Protein AF-A0A3S0JV52-F1 (afdb_monomer)

Secondary structure (DSSP, 8-state):
-HHHHHHHHH----HHHH-HHHHHHH-TTSS----HHHHHHTHHHHHHHH---

Radius of gyration: 13.79 Å; Cα contacts (8 Å, |Δi|>4): 47; chains: 1; bounding box: 33×23×37 Å

Mean predicted aligned error: 2.78 Å

Foldseek 3Di:
DL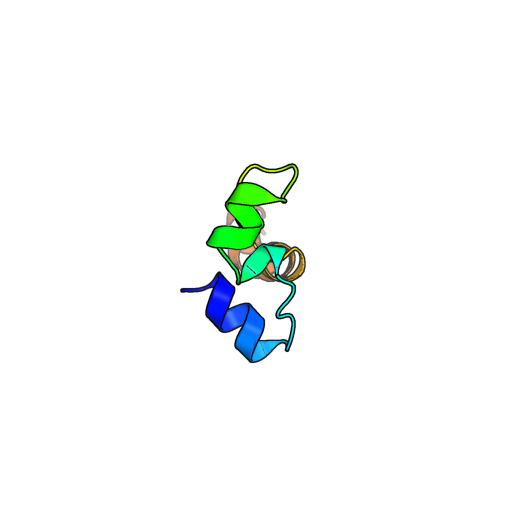QVVVCVVPVPPPCLRPVFVCVLVPPPVNGRDGDPVSVVVCCVVCVPVVDDD

Sequence (53 aa):
DRIALFADATGDHQWIHVDVERATAESPFGGPIAHGYLTLSMVNLFLPELLTV

Structure (mmCIF, N/CA/C/O backbone):
data_AF-A0A3S0JV52-F1
#
_entry.id   AF-A0A3S0JV52-F1
#
loop_
_atom_site.group_PDB
_atom_site.id
_atom_site.type_symbol
_atom_site.label_atom_id
_atom_site.label_alt_id
_atom_site.label_comp_id
_atom_site.label_asym_id
_atom_site.label_entity_id
_atom_site.label_seq_id
_atom_site.pdbx_PDB_ins_code
_atom_site.Cartn_x
_atom_site.Cartn_y
_atom_site.Cartn_z
_atom_site.occupancy
_atom_site.B_iso_or_equiv
_atom_site.auth_seq_id
_atom_site.auth_comp_id
_atom_site.auth_asym_id
_atom_site.auth_atom_id
_atom_site.pdbx_PDB_model_num
ATOM 1 N N . ASP A 1 1 ? -9.082 1.447 -5.406 1.00 84.88 1 ASP A N 1
ATOM 2 C CA . ASP A 1 1 ? -8.953 0.196 -6.191 1.00 84.88 1 ASP A CA 1
ATOM 3 C C . ASP A 1 1 ? -7.575 -0.449 -6.074 1.00 84.88 1 ASP A C 1
ATOM 5 O O . ASP A 1 1 ? -7.471 -1.445 -5.379 1.00 84.88 1 ASP A O 1
ATOM 9 N N . ARG A 1 2 ? -6.496 0.109 -6.655 1.00 94.31 2 ARG A N 1
ATOM 10 C CA . ARG A 1 2 ? -5.144 -0.506 -6.583 1.00 94.31 2 ARG A CA 1
ATOM 11 C C . ARG A 1 2 ? -4.606 -0.741 -5.164 1.00 94.3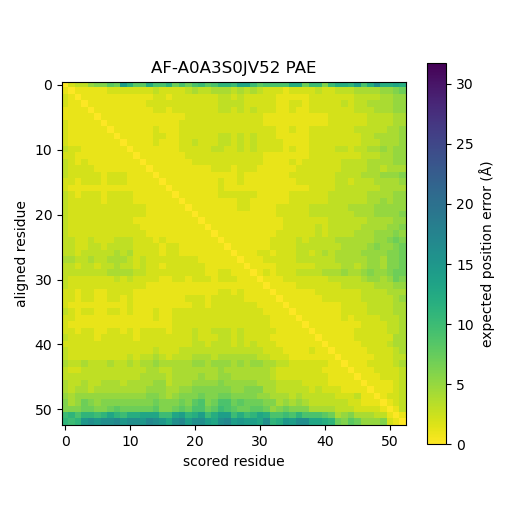1 2 ARG A C 1
ATOM 13 O O . ARG A 1 2 ? -3.962 -1.753 -4.942 1.00 94.31 2 ARG A O 1
ATOM 20 N N . ILE A 1 3 ? -4.873 0.176 -4.232 1.00 97.06 3 ILE A N 1
ATOM 21 C CA . ILE A 1 3 ? -4.475 0.043 -2.818 1.00 97.06 3 ILE A CA 1
ATOM 22 C C . ILE A 1 3 ? -5.171 -1.175 -2.188 1.00 97.06 3 ILE A C 1
ATOM 24 O O . ILE A 1 3 ?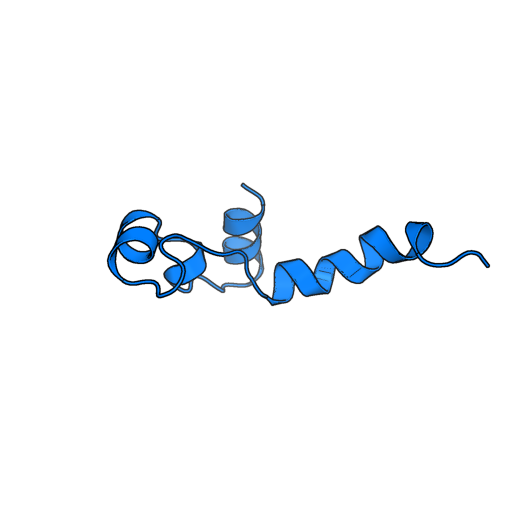 -4.494 -2.072 -1.711 1.00 97.06 3 ILE A O 1
ATOM 28 N N . ALA A 1 4 ? -6.500 -1.265 -2.300 1.00 95.88 4 ALA A N 1
ATOM 29 C CA . ALA A 1 4 ? -7.272 -2.394 -1.774 1.00 95.88 4 ALA A CA 1
ATOM 30 C C . ALA A 1 4 ? -6.851 -3.742 -2.387 1.00 95.88 4 ALA A C 1
ATOM 32 O O . ALA A 1 4 ? -6.590 -4.689 -1.661 1.00 95.88 4 ALA A O 1
ATOM 33 N N . LEU A 1 5 ? -6.674 -3.809 -3.711 1.00 97.75 5 LEU A N 1
ATOM 34 C CA . LEU A 1 5 ? -6.202 -5.036 -4.364 1.00 97.75 5 LEU A CA 1
ATOM 35 C C . LEU A 1 5 ? -4.791 -5.444 -3.918 1.00 97.75 5 LEU A C 1
ATOM 37 O O . LEU A 1 5 ? -4.472 -6.629 -3.884 1.00 97.75 5 LEU A O 1
ATOM 41 N N . PHE A 1 6 ? -3.929 -4.478 -3.594 1.00 98.25 6 PHE A N 1
ATOM 42 C CA . PHE A 1 6 ? -2.601 -4.773 -3.067 1.00 98.25 6 PHE A CA 1
ATOM 43 C C . PHE A 1 6 ? -2.680 -5.334 -1.643 1.00 98.25 6 PHE A C 1
ATOM 4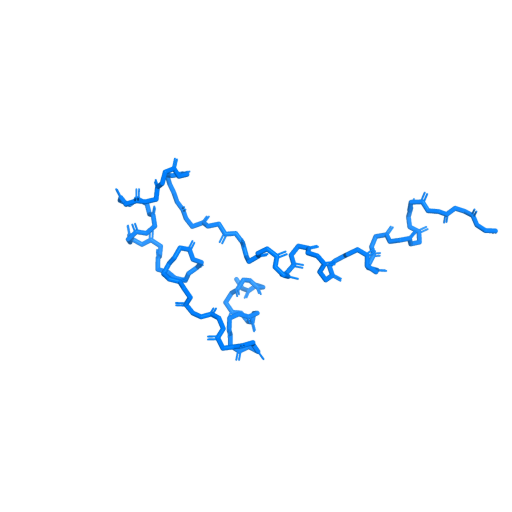5 O O . PHE A 1 6 ? -1.958 -6.283 -1.333 1.00 98.25 6 PHE A O 1
ATOM 52 N N . ALA A 1 7 ? -3.583 -4.807 -0.810 1.00 98.12 7 ALA A N 1
ATOM 53 C CA . ALA A 1 7 ? -3.888 -5.371 0.503 1.00 98.12 7 ALA A CA 1
ATOM 54 C C . ALA A 1 7 ? -4.349 -6.833 0.380 1.00 98.12 7 ALA A C 1
ATOM 56 O O . ALA A 1 7 ? -3.757 -7.713 1.007 1.00 98.12 7 ALA A O 1
ATOM 57 N N . ASP A 1 8 ? -5.300 -7.114 -0.516 1.00 98.31 8 ASP A N 1
ATOM 58 C CA . ASP A 1 8 ? -5.806 -8.470 -0.771 1.00 98.31 8 ASP A CA 1
ATOM 59 C C . ASP A 1 8 ? -4.696 -9.423 -1.245 1.00 98.31 8 ASP A C 1
ATOM 61 O O . ASP A 1 8 ? -4.596 -10.562 -0.789 1.00 98.31 8 ASP A O 1
ATOM 65 N N . ALA A 1 9 ? -3.833 -8.956 -2.151 1.00 98.06 9 ALA A N 1
ATOM 66 C CA . ALA A 1 9 ? -2.774 -9.770 -2.743 1.00 98.06 9 ALA A CA 1
ATOM 67 C C . ALA A 1 9 ? -1.611 -10.064 -1.782 1.00 98.06 9 ALA A C 1
ATOM 69 O O . ALA A 1 9 ? -0.928 -11.076 -1.936 1.00 98.06 9 ALA A O 1
ATOM 70 N N . THR A 1 10 ? -1.349 -9.175 -0.822 1.00 98.19 10 THR A N 1
ATOM 71 C CA . THR A 1 10 ? -0.187 -9.276 0.079 1.00 98.19 10 THR A CA 1
ATOM 72 C C . THR A 1 10 ? -0.555 -9.661 1.507 1.00 98.19 10 THR A C 1
ATOM 74 O O . THR A 1 10 ? 0.318 -10.043 2.283 1.00 98.19 10 THR A O 1
ATOM 77 N N . GLY A 1 11 ? -1.835 -9.568 1.865 1.00 98.19 11 GLY A N 1
ATOM 78 C CA . GLY A 1 11 ? -2.314 -9.712 3.234 1.00 98.19 11 GLY A CA 1
ATOM 79 C C . GLY A 1 11 ? -2.090 -8.471 4.101 1.00 98.19 11 GLY A C 1
ATOM 80 O O . GLY A 1 11 ? -2.539 -8.461 5.247 1.00 98.19 11 GLY A O 1
ATOM 81 N N . ASP A 1 12 ? -1.458 -7.415 3.584 1.00 98.31 12 ASP A N 1
ATOM 82 C CA . ASP A 1 12 ? -1.247 -6.165 4.311 1.00 98.31 12 ASP A CA 1
ATOM 83 C C . ASP A 1 12 ? -2.552 -5.365 4.409 1.00 98.31 12 ASP A C 1
ATOM 85 O O . ASP A 1 12 ? -2.861 -4.535 3.566 1.00 98.31 12 ASP A O 1
ATOM 89 N N . HIS A 1 13 ? -3.328 -5.615 5.460 1.00 97.88 13 HIS A N 1
ATOM 90 C CA . HIS A 1 13 ? -4.562 -4.884 5.755 1.00 97.88 13 HIS A CA 1
ATOM 91 C C . HIS A 1 13 ? -4.366 -3.887 6.900 1.00 97.88 13 HIS A C 1
ATOM 93 O O . HIS A 1 13 ? -5.263 -3.694 7.725 1.00 97.88 13 HIS A O 1
ATOM 99 N N . GLN A 1 14 ? -3.182 -3.272 7.015 1.00 97.88 14 GLN A N 1
ATOM 100 C CA . GLN A 1 14 ? -2.978 -2.233 8.020 1.00 97.88 14 GLN A CA 1
ATOM 101 C C . GLN A 1 14 ? -4.009 -1.109 7.836 1.00 97.88 14 GLN A C 1
ATOM 103 O O . GLN A 1 14 ? -4.207 -0.596 6.735 1.00 97.88 14 GLN A O 1
ATOM 108 N N . TRP A 1 15 ? -4.656 -0.707 8.935 1.00 97.75 15 TRP A N 1
ATOM 109 C CA . TRP A 1 15 ? -5.771 0.252 8.938 1.00 97.75 15 TRP A CA 1
ATOM 110 C C . TRP A 1 15 ? -5.465 1.552 8.182 1.00 97.75 15 TRP A C 1
ATOM 112 O O . TRP A 1 15 ? -6.337 2.100 7.522 1.00 97.75 15 TRP A O 1
ATOM 122 N N . ILE A 1 16 ? -4.209 2.002 8.209 1.00 97.50 16 ILE A N 1
ATOM 123 C CA . ILE A 1 16 ? -3.756 3.227 7.544 1.00 97.50 16 ILE A CA 1
ATOM 124 C C . ILE A 1 16 ? -3.869 3.174 6.003 1.00 97.50 16 ILE A C 1
ATOM 126 O O . ILE A 1 16 ? -3.792 4.211 5.345 1.00 97.50 16 ILE A O 1
ATOM 130 N N . HIS A 1 17 ? -4.060 1.984 5.424 1.00 97.75 17 HIS A N 1
ATOM 131 C CA . HIS A 1 17 ? -4.245 1.761 3.988 1.00 97.75 17 HIS A CA 1
ATOM 132 C C . HIS A 1 17 ? -5.705 1.496 3.598 1.00 97.75 17 HIS A C 1
ATOM 134 O O . HIS A 1 17 ? -6.126 1.893 2.511 1.00 97.75 17 HIS A O 1
ATOM 140 N N . VAL A 1 18 ? -6.470 0.819 4.462 1.00 96.81 18 VAL A N 1
ATOM 141 C CA . VAL A 1 18 ? -7.773 0.227 4.096 1.00 96.81 18 VAL A CA 1
ATOM 142 C C . VAL A 1 18 ? -8.971 0.801 4.853 1.00 96.81 18 VAL A C 1
ATOM 144 O O . VAL A 1 18 ? -10.091 0.716 4.358 1.00 96.81 18 VAL A O 1
ATOM 147 N N . ASP A 1 19 ? -8.758 1.408 6.021 1.00 97.38 19 ASP A N 1
ATOM 148 C CA . ASP A 1 19 ? -9.819 1.992 6.843 1.00 97.38 19 ASP A CA 1
ATOM 149 C C . ASP A 1 19 ? -9.816 3.514 6.678 1.00 97.38 19 ASP A C 1
ATOM 151 O O . ASP A 1 19 ? -9.038 4.225 7.311 1.00 97.38 19 ASP A O 1
ATOM 155 N N . VAL A 1 20 ? -10.667 4.016 5.781 1.00 96.69 20 VAL A N 1
ATOM 156 C CA . VAL A 1 20 ? -10.72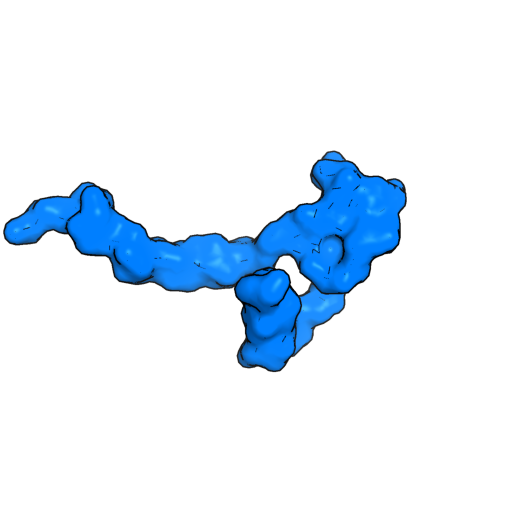1 5.444 5.433 1.00 96.69 20 VAL A CA 1
ATOM 157 C C . VAL A 1 20 ? -11.130 6.297 6.630 1.00 96.69 20 VAL A C 1
ATOM 159 O O . VAL A 1 20 ? -10.521 7.337 6.865 1.00 96.69 20 VAL A O 1
ATOM 162 N N . GLU A 1 21 ? -12.141 5.866 7.385 1.00 98.25 21 GLU A N 1
ATOM 163 C CA . GLU A 1 21 ? -12.677 6.636 8.508 1.00 98.25 21 GLU A CA 1
ATOM 164 C C . GLU A 1 21 ? -11.622 6.778 9.602 1.00 98.25 21 GLU A C 1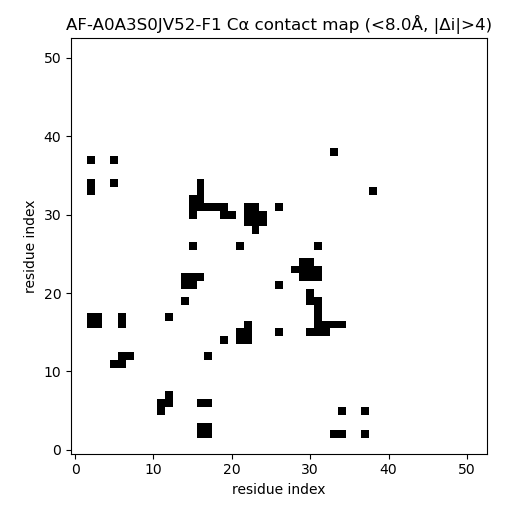
ATOM 166 O O . GLU A 1 21 ? -11.276 7.891 10.012 1.00 98.25 21 GLU A O 1
ATOM 171 N N . ARG A 1 22 ? -11.031 5.650 10.005 1.00 98.25 22 ARG A N 1
ATOM 172 C CA . ARG A 1 22 ? -9.975 5.646 11.008 1.00 98.25 22 ARG A CA 1
ATOM 173 C C . ARG A 1 22 ? -8.729 6.373 10.521 1.00 98.25 22 ARG A C 1
ATOM 175 O O . ARG A 1 22 ? -8.134 7.132 11.281 1.00 98.25 22 ARG A O 1
ATOM 182 N N . ALA A 1 23 ? -8.331 6.184 9.263 1.00 98.12 23 ALA A N 1
ATOM 183 C CA . ALA A 1 23 ? -7.193 6.892 8.691 1.00 98.12 23 ALA A CA 1
ATOM 184 C C . ALA A 1 23 ? -7.406 8.409 8.674 1.00 98.12 23 ALA A C 1
ATOM 186 O O . ALA A 1 23 ? -6.489 9.146 9.011 1.00 98.12 23 ALA A O 1
ATOM 187 N N . THR A 1 24 ? -8.601 8.904 8.365 1.00 98.19 24 THR A N 1
ATOM 188 C CA . THR A 1 24 ? -8.886 10.342 8.444 1.00 98.19 24 THR A CA 1
ATOM 189 C C . THR A 1 24 ? -8.845 10.873 9.880 1.00 98.19 24 THR A C 1
ATOM 191 O O . THR A 1 24 ? -8.365 11.985 10.090 1.00 98.19 24 THR A O 1
ATOM 194 N N . ALA A 1 25 ? -9.311 10.100 10.863 1.00 98.31 25 ALA A N 1
ATOM 195 C CA . ALA A 1 25 ? -9.378 10.537 12.258 1.00 98.31 25 ALA A CA 1
ATOM 196 C C . ALA A 1 25 ? -8.042 10.428 13.021 1.00 98.31 25 ALA A C 1
ATOM 198 O O . ALA A 1 25 ? -7.711 11.313 13.809 1.00 98.31 25 ALA A O 1
ATOM 199 N N . GLU A 1 26 ? -7.290 9.343 12.817 1.00 98.25 26 GLU A N 1
ATOM 200 C CA . GLU A 1 26 ? -6.141 8.964 13.657 1.00 98.25 26 GLU A CA 1
ATOM 201 C C . GLU A 1 26 ? -4.783 9.089 12.948 1.00 98.25 26 GLU A C 1
ATOM 203 O O . GLU A 1 26 ? -3.746 9.148 13.613 1.00 98.25 26 GLU A O 1
ATOM 208 N N . SER A 1 27 ? -4.744 9.096 11.611 1.00 97.69 27 SER A N 1
ATOM 209 C CA . SER A 1 27 ? -3.477 9.142 10.872 1.00 97.69 27 SER A CA 1
ATOM 210 C C . SER A 1 27 ? -2.814 10.516 11.002 1.00 97.69 27 SER A C 1
ATOM 212 O O . SER A 1 27 ? -3.473 11.534 10.777 1.00 97.69 27 SER A O 1
ATOM 214 N N . PRO A 1 28 ? -1.485 10.587 11.210 1.00 97.38 28 PRO A N 1
ATOM 215 C CA . PRO A 1 28 ? -0.753 11.853 11.146 1.00 97.38 28 PRO A CA 1
ATOM 216 C C . PRO A 1 28 ? -0.785 12.492 9.746 1.00 97.38 28 PRO A C 1
ATOM 218 O O . PRO A 1 28 ? -0.405 13.650 9.592 1.00 97.38 28 PRO A O 1
ATOM 221 N N . PHE A 1 29 ? -1.226 11.749 8.726 1.00 96.94 29 PHE A N 1
ATOM 222 C CA . PHE A 1 29 ? -1.344 12.215 7.345 1.00 96.94 29 PHE A CA 1
ATOM 223 C C . PHE A 1 29 ? -2.741 12.760 6.998 1.00 96.94 29 PHE A C 1
ATOM 225 O O . PHE A 1 29 ? -2.934 13.245 5.886 1.00 96.94 29 PHE A O 1
ATOM 232 N N . GLY A 1 30 ? -3.714 12.688 7.919 1.00 96.81 30 GLY A N 1
ATOM 233 C CA . GLY A 1 30 ? -5.076 13.204 7.711 1.00 96.81 30 GLY A CA 1
ATOM 234 C C . GLY A 1 30 ? -5.942 12.380 6.748 1.00 96.81 30 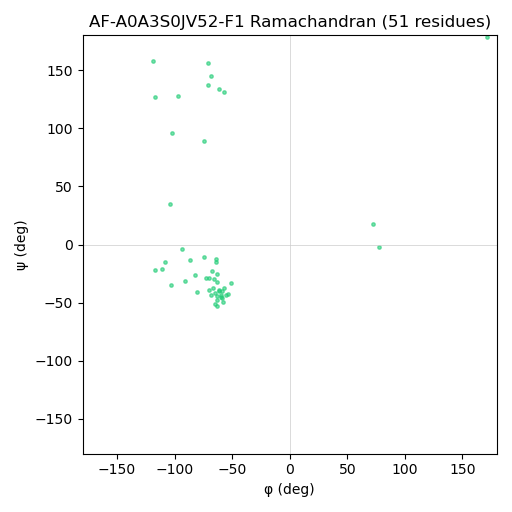GLY A C 1
ATOM 235 O O . GLY A 1 30 ? -6.942 12.874 6.230 1.00 96.81 30 GLY A O 1
ATOM 236 N N . GLY A 1 31 ? -5.561 11.131 6.480 1.00 97.31 31 GLY A N 1
ATOM 237 C CA . GLY A 1 31 ? -6.262 10.233 5.569 1.00 97.31 31 GLY A CA 1
ATOM 238 C C . GLY A 1 31 ? -5.484 8.943 5.304 1.00 97.31 31 GLY A C 1
ATOM 239 O O . GLY A 1 31 ? -4.376 8.766 5.834 1.00 97.31 31 GLY A O 1
ATOM 240 N N . PRO A 1 32 ? -6.056 8.033 4.496 1.00 97.50 32 PRO A N 1
ATOM 241 C CA . PRO A 1 32 ? -5.384 6.806 4.097 1.00 97.50 32 PRO A CA 1
ATOM 242 C C . PRO A 1 32 ? -4.198 7.106 3.179 1.00 97.50 32 PRO A C 1
ATOM 244 O O . PRO A 1 32 ? -4.249 8.005 2.338 1.00 97.50 32 PRO A O 1
ATOM 247 N N . ILE A 1 33 ? -3.137 6.316 3.311 1.00 97.31 33 ILE A N 1
ATOM 248 C CA . ILE A 1 33 ? -1.956 6.380 2.440 1.00 97.31 33 ILE A CA 1
ATOM 249 C C . ILE A 1 33 ? -1.762 5.056 1.704 1.00 97.31 33 ILE A C 1
ATOM 251 O O . ILE A 1 33 ? -2.239 4.014 2.142 1.00 97.31 33 ILE A O 1
ATOM 255 N N . ALA A 1 34 ? -1.054 5.076 0.576 1.00 97.75 34 ALA A N 1
ATOM 256 C CA . ALA A 1 34 ? -0.739 3.859 -0.169 1.00 97.75 34 ALA A CA 1
ATOM 257 C C . ALA A 1 34 ? 0.303 2.987 0.559 1.00 97.75 34 ALA A C 1
ATOM 259 O O . ALA A 1 34 ? 1.122 3.491 1.330 1.00 97.75 34 ALA A O 1
ATOM 260 N N . HIS A 1 35 ? 0.311 1.684 0.264 1.00 98.44 35 HIS A N 1
ATOM 261 C CA . HIS A 1 35 ? 1.322 0.752 0.771 1.00 98.44 35 HIS A CA 1
ATOM 262 C C . HIS A 1 35 ? 2.719 1.159 0.290 1.00 98.44 35 HIS A C 1
ATOM 264 O O . HIS A 1 35 ? 2.930 1.387 -0.905 1.00 98.44 35 HIS A O 1
ATOM 270 N N . GLY A 1 36 ? 3.706 1.163 1.188 1.00 97.75 36 GLY A N 1
ATOM 271 C CA . GLY A 1 36 ? 5.100 1.417 0.806 1.00 97.75 36 GLY A CA 1
ATOM 272 C C . GLY A 1 36 ? 5.608 0.408 -0.230 1.00 97.75 36 GLY A C 1
ATOM 273 O O . GLY A 1 36 ? 6.253 0.786 -1.209 1.00 97.75 36 GLY A O 1
ATOM 274 N N . TYR A 1 37 ? 5.237 -0.867 -0.075 1.00 97.81 37 TYR A N 1
ATOM 275 C CA . TYR A 1 37 ? 5.593 -1.917 -1.031 1.00 97.81 37 TYR A CA 1
ATOM 276 C C . TYR A 1 37 ? 4.871 -1.799 -2.375 1.00 97.81 37 TYR A C 1
ATOM 278 O O . TYR A 1 37 ? 5.460 -2.157 -3.395 1.00 97.81 37 TYR A O 1
ATOM 286 N N . LEU A 1 38 ? 3.659 -1.231 -2.416 1.00 97.62 38 LEU A N 1
ATOM 287 C CA . LEU A 1 38 ? 3.011 -0.894 -3.685 1.00 97.62 38 LEU A CA 1
ATOM 288 C C . LEU A 1 38 ? 3.847 0.150 -4.428 1.00 97.62 38 LEU A C 1
ATOM 290 O O . LEU A 1 38 ? 4.176 -0.057 -5.594 1.00 97.62 38 LEU A O 1
ATOM 294 N N . THR A 1 39 ? 4.272 1.217 -3.748 1.00 96.44 39 THR A N 1
ATOM 295 C CA . THR A 1 39 ? 5.145 2.240 -4.344 1.00 96.44 39 THR A CA 1
ATOM 296 C C . THR A 1 39 ? 6.464 1.654 -4.841 1.00 96.44 39 THR A C 1
ATOM 298 O O . THR A 1 39 ? 6.850 1.913 -5.979 1.00 96.44 39 THR A O 1
ATOM 301 N N . LEU A 1 40 ? 7.122 0.811 -4.040 1.00 97.00 40 LEU A N 1
ATOM 302 C CA . LEU A 1 40 ? 8.364 0.144 -4.440 1.00 97.00 40 LEU A CA 1
ATOM 303 C C . LEU A 1 40 ? 8.168 -0.757 -5.670 1.00 97.00 40 LEU A C 1
ATOM 305 O O . LEU A 1 40 ? 9.013 -0.770 -6.563 1.00 97.00 40 LEU A O 1
ATOM 309 N N . SER A 1 41 ? 7.045 -1.475 -5.759 1.00 96.19 41 SER A N 1
ATOM 310 C CA . SER A 1 41 ? 6.761 -2.358 -6.899 1.00 96.19 41 SER A CA 1
ATOM 311 C C . SER A 1 41 ? 6.637 -1.609 -8.235 1.00 96.19 41 SER A C 1
ATOM 313 O O . SER A 1 41 ? 6.932 -2.176 -9.287 1.00 96.19 41 SER A O 1
ATOM 315 N N . MET A 1 42 ? 6.274 -0.320 -8.209 1.00 96.00 42 MET A N 1
ATOM 316 C CA . MET A 1 42 ? 6.160 0.504 -9.417 1.00 96.00 42 MET A CA 1
ATOM 317 C C . MET A 1 42 ? 7.512 0.911 -10.013 1.00 96.00 42 MET A C 1
ATOM 319 O O . MET A 1 42 ? 7.544 1.397 -11.139 1.00 96.00 42 MET A O 1
ATOM 323 N N . VAL A 1 43 ? 8.639 0.694 -9.324 1.00 95.88 43 VAL A N 1
ATOM 324 C CA . VAL A 1 43 ? 9.968 1.031 -9.869 1.00 95.88 43 VAL A CA 1
ATOM 325 C C . VAL A 1 43 ? 10.198 0.351 -11.218 1.00 95.88 43 VAL A C 1
ATOM 327 O O . VAL A 1 43 ? 10.633 1.007 -12.158 1.00 95.88 43 VAL A O 1
ATOM 330 N N . ASN A 1 44 ? 9.839 -0.929 -11.352 1.00 94.94 44 ASN A N 1
ATOM 331 C CA . ASN A 1 44 ? 9.997 -1.651 -12.616 1.00 94.94 44 ASN A CA 1
ATOM 332 C C . ASN A 1 44 ? 9.092 -1.098 -13.733 1.00 94.94 44 ASN A C 1
ATOM 334 O O . ASN A 1 44 ? 9.455 -1.162 -14.902 1.00 94.94 44 ASN A O 1
ATOM 338 N N . LEU A 1 45 ? 7.930 -0.536 -13.377 1.00 95.06 45 LEU A N 1
ATOM 339 C CA . LEU A 1 45 ? 7.019 0.095 -14.334 1.00 95.06 45 LEU A CA 1
ATOM 340 C C . LEU A 1 45 ? 7.625 1.379 -14.916 1.00 95.06 45 LEU A C 1
ATOM 342 O O . LEU A 1 45 ? 7.553 1.582 -16.121 1.00 95.06 45 LEU A O 1
ATOM 346 N N . PHE A 1 46 ? 8.237 2.216 -14.07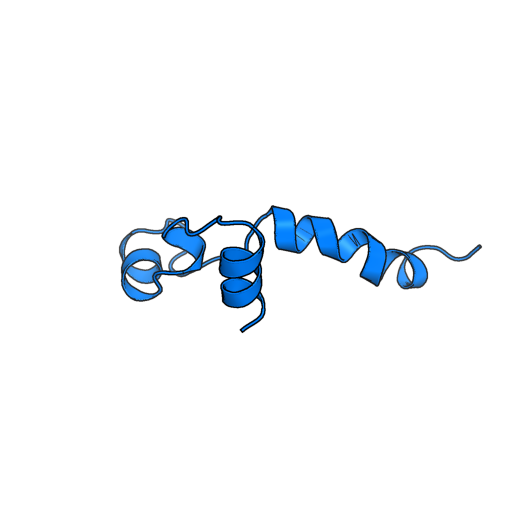4 1.00 95.81 46 PHE A N 1
ATOM 347 C CA . PHE A 1 46 ? 8.803 3.502 -14.497 1.00 95.81 46 PHE A CA 1
ATOM 348 C C . PHE A 1 46 ? 10.242 3.411 -15.015 1.00 95.81 46 PHE A C 1
ATOM 350 O O . PHE A 1 46 ? 10.738 4.355 -15.624 1.00 95.81 46 PHE A O 1
ATOM 357 N N . LEU A 1 47 ? 10.937 2.293 -14.789 1.00 95.69 47 LEU A N 1
ATOM 358 C CA . LEU A 1 47 ? 12.342 2.137 -15.169 1.00 95.69 47 LEU A CA 1
ATOM 359 C C . LEU A 1 47 ? 12.628 2.441 -16.657 1.00 95.69 47 LEU A C 1
ATOM 361 O O . LEU A 1 47 ? 13.606 3.146 -16.912 1.00 95.69 47 LEU A O 1
ATOM 365 N N . PRO A 1 48 ? 11.796 2.008 -17.631 1.00 94.00 48 PRO A N 1
ATOM 366 C CA . PRO A 1 48 ? 12.005 2.329 -19.047 1.00 94.00 48 PRO A CA 1
ATOM 367 C C . PRO A 1 48 ? 11.823 3.815 -19.388 1.00 94.00 48 PRO A C 1
ATOM 369 O O . PRO A 1 48 ? 12.335 4.274 -20.403 1.00 94.00 48 PRO A O 1
ATOM 372 N N . GLU A 1 49 ? 11.086 4.566 -18.567 1.00 94.69 49 GLU A N 1
ATOM 373 C CA . GLU A 1 49 ? 10.906 6.015 -18.737 1.00 94.69 49 GLU A CA 1
ATOM 374 C C . GLU A 1 49 ? 12.085 6.805 -18.149 1.00 94.69 49 GLU A C 1
ATOM 376 O O . GLU A 1 49 ? 12.373 7.918 -18.586 1.00 94.69 49 GLU A O 1
ATOM 381 N N . LEU A 1 50 ? 12.775 6.232 -17.157 1.00 92.94 50 LEU A N 1
ATOM 382 C CA . LE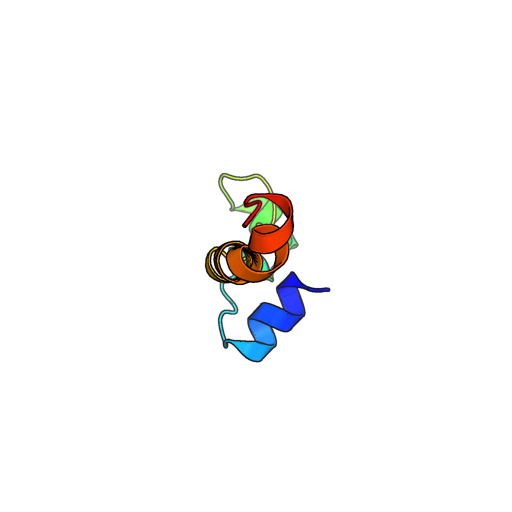U A 1 50 ? 13.874 6.877 -16.436 1.00 92.94 50 LEU A CA 1
ATOM 383 C C . LEU A 1 50 ? 15.250 6.607 -17.050 1.00 92.94 50 LEU A C 1
ATOM 385 O O . LEU A 1 50 ? 16.141 7.449 -16.936 1.00 92.94 50 LEU A O 1
ATOM 389 N N . LEU A 1 51 ? 15.449 5.439 -17.664 1.00 92.69 51 LEU A N 1
ATOM 390 C CA . LEU A 1 51 ? 16.732 5.026 -18.226 1.00 92.69 51 LEU A CA 1
ATOM 391 C C . LEU A 1 51 ? 16.621 4.841 -19.739 1.00 92.69 51 LEU A C 1
ATOM 393 O O . LEU A 1 51 ? 15.789 4.080 -20.222 1.00 92.69 51 LEU A O 1
ATOM 397 N N . THR A 1 52 ? 17.511 5.494 -20.485 1.00 86.94 52 THR A N 1
ATOM 398 C CA . THR A 1 52 ? 17.754 5.182 -21.899 1.00 86.94 52 THR A CA 1
ATOM 399 C C . THR A 1 52 ? 18.972 4.271 -21.987 1.00 86.94 52 THR A C 1
ATOM 401 O O . THR A 1 52 ? 20.012 4.589 -21.406 1.00 86.94 52 THR A O 1
ATOM 404 N N . VAL A 1 53 ? 18.827 3.139 -22.675 1.00 77.94 53 VAL A N 1
ATOM 405 C CA . VAL A 1 53 ? 19.889 2.145 -22.904 1.00 77.94 53 VAL A CA 1
ATOM 406 C C . VAL A 1 53 ? 20.272 2.140 -24.373 1.00 77.94 53 VAL A C 1
ATOM 408 O O . VAL A 1 53 ? 19.343 2.223 -25.208 1.00 77.94 53 VAL A O 1
#

Nearest PDB structures (foldseek):
  8vwr-assembly1_B  TM=9.460E-01  e=4.099E-03  Comamonas testosteroni KF-1
  4ffu-assembly2_K  TM=8.077E-01  e=4.532E-02  Sinorhizobium meliloti 1021
  3khp-assembly3_C-2  TM=7.368E-01  e=5.797E-01  Mycobacterium tuberculosis H37Rv
  3khp-assembly3_D  TM=7.362E-01  e=8.974E-01  Mycobacterium tuberculosis H37Rv

Solvent-accessible surface area (backbone atoms only — not comparable to full-atom values): 3257 Å² total; per-residue (Å²): 106,74,56,58,54,48,21,69,75,69,68,58,68,53,51,52,54,71,34,57,69,58,7,40,74,71,36,97,79,60,32,54,49,77,54,69,66,59,60,60,62,44,48,74,72,48,43,73,80,75,51,90,131

pLDDT: mean 96.2, std 3.58, range [77.94, 98.44]